Protein AF-F3FVS5-F1 (afdb_monomer_lite)

Radius of gyration: 22.24 Å; chains: 1; bounding box: 43×42×53 Å

Organism: NCBI:txid629262

Foldseek 3Di:
DDDDDDDDDDDVVVDDPVNVVVVVVQVVQCVVCVVVVRNDGDDDDDVVVVVVVVVVCCPDPVVVVVVVVVCVVVVPPDDDPDDDPDDPDPPDDDDDDDDDDDDDPVVVVVVVVVD

InterPro domains:
  IPR001242 Condensation domain [PF00668] (2-79)
  IPR023213 Chloramphenicol acetyltransferase-like domain superfamily [G3DSA:3.30.559.10] (1-78)

pLDDT: mean 90.61, std 9.03, range [60.28, 98.5]

Sequence (115 aa):
PERYDCLHRYHHLICDGVTVHLLLHAVADAYNGLLRDDHNPPQGNAYLSFLAEDQAYAGSPRFERDKAFWKELYAELPPPLLQPRVAVADNRVAPSALSQMKIPRRLFNDLAQFA

Structure (mmCIF, N/CA/C/O backbone):
data_AF-F3FVS5-F1
#
_entry.id   AF-F3FVS5-F1
#
loop_
_atom_site.group_PDB
_atom_site.id
_atom_site.type_symbol
_atom_site.label_atom_id
_atom_site.label_alt_id
_atom_site.label_comp_id
_atom_site.label_asym_id
_atom_site.label_entity_id
_atom_site.label_seq_id
_atom_site.pdbx_PDB_ins_code
_atom_site.Cartn_x
_atom_site.Cartn_y
_atom_site.Cartn_z
_atom_site.occupancy
_atom_site.B_iso_or_equiv
_atom_site.auth_seq_id
_atom_site.auth_comp_id
_atom_site.auth_asym_id
_atom_site.auth_atom_id
_atom_site.pdbx_PDB_model_num
ATOM 1 N N . PRO A 1 1 ? 7.049 -16.262 -32.345 1.00 70.25 1 PRO A N 1
ATOM 2 C CA . PRO A 1 1 ? 7.623 -15.185 -31.504 1.00 70.25 1 PRO A CA 1
ATOM 3 C C . PRO A 1 1 ? 8.350 -15.780 -30.295 1.00 70.25 1 PRO A C 1
ATOM 5 O O . PRO A 1 1 ? 7.843 -16.733 -29.708 1.00 70.25 1 PRO A O 1
ATOM 8 N N . GLU A 1 2 ? 9.522 -15.246 -29.952 1.00 89.88 2 GLU A N 1
ATOM 9 C CA . GLU A 1 2 ? 10.198 -15.593 -28.699 1.00 89.88 2 GLU A CA 1
ATOM 10 C C . GLU A 1 2 ? 9.406 -15.039 -27.513 1.00 89.88 2 GLU A C 1
ATOM 12 O O . GLU A 1 2 ? 8.826 -13.954 -27.590 1.00 89.88 2 GLU A O 1
ATOM 17 N N . ARG A 1 3 ? 9.339 -15.815 -26.430 1.00 92.75 3 ARG A N 1
ATOM 18 C CA . ARG A 1 3 ? 8.644 -15.445 -25.200 1.00 92.75 3 ARG A CA 1
ATOM 19 C C . ARG A 1 3 ? 9.670 -15.321 -24.086 1.00 92.75 3 ARG A C 1
ATOM 21 O O . ARG A 1 3 ? 10.441 -16.247 -23.860 1.00 92.75 3 ARG A O 1
ATOM 28 N N . TYR A 1 4 ? 9.608 -14.204 -23.377 1.00 92.56 4 TYR A N 1
ATOM 29 C CA . TYR A 1 4 ? 10.402 -13.943 -22.187 1.00 92.56 4 TYR A CA 1
ATOM 30 C C . TYR A 1 4 ? 9.452 -13.807 -20.995 1.00 92.56 4 TYR A C 1
ATOM 32 O O . TYR A 1 4 ? 8.427 -13.134 -21.099 1.00 92.56 4 TYR A O 1
ATOM 40 N N . ASP A 1 5 ? 9.781 -14.450 -19.876 1.00 93.31 5 ASP A N 1
ATOM 41 C CA . ASP A 1 5 ? 9.028 -14.350 -18.626 1.00 93.31 5 ASP A CA 1
ATOM 42 C C . ASP A 1 5 ? 9.903 -13.655 -17.570 1.00 93.31 5 ASP A C 1
ATOM 44 O O . ASP A 1 5 ? 11.067 -14.007 -17.381 1.00 93.31 5 ASP A O 1
ATOM 48 N N . CYS A 1 6 ? 9.344 -12.664 -16.873 1.00 90.62 6 CYS A N 1
ATOM 49 C CA . CYS A 1 6 ? 10.025 -11.928 -15.809 1.00 90.62 6 CYS A CA 1
ATOM 50 C C . CYS A 1 6 ? 9.303 -12.164 -14.477 1.00 90.62 6 CYS A C 1
ATOM 52 O O . CYS A 1 6 ? 8.142 -11.779 -14.317 1.00 90.62 6 CYS A O 1
ATOM 54 N N . LEU A 1 7 ? 9.977 -12.827 -13.531 1.00 93.88 7 LEU A N 1
ATOM 55 C CA . LEU A 1 7 ? 9.435 -13.141 -12.210 1.00 93.88 7 LEU A CA 1
ATOM 56 C C . LEU A 1 7 ? 10.029 -12.220 -11.147 1.00 93.88 7 LEU A C 1
ATOM 58 O O . LEU A 1 7 ? 11.242 -12.144 -10.968 1.00 93.88 7 LEU A O 1
ATOM 62 N N . HIS A 1 8 ? 9.140 -11.616 -10.370 1.00 90.50 8 HIS A N 1
ATOM 63 C CA . HIS A 1 8 ? 9.468 -10.712 -9.286 1.00 90.50 8 HIS A CA 1
ATOM 64 C C . HIS A 1 8 ? 8.967 -11.278 -7.956 1.00 90.50 8 HIS A C 1
ATOM 66 O O . HIS A 1 8 ? 7.791 -11.621 -7.827 1.00 90.50 8 HIS A O 1
ATOM 72 N N . ARG A 1 9 ? 9.853 -11.384 -6.959 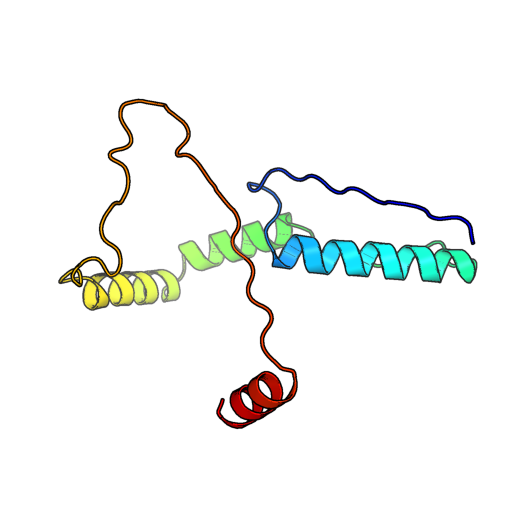1.00 93.94 9 ARG A N 1
ATOM 73 C CA . ARG A 1 9 ? 9.506 -11.856 -5.613 1.00 93.94 9 ARG A CA 1
ATOM 74 C C . ARG A 1 9 ? 10.093 -10.921 -4.571 1.00 93.94 9 ARG A C 1
ATOM 76 O O . ARG A 1 9 ? 11.305 -10.731 -4.525 1.00 93.94 9 ARG A O 1
ATOM 83 N N . TYR A 1 10 ? 9.231 -10.413 -3.702 1.00 93.44 10 TYR A N 1
ATOM 84 C CA . TYR A 1 10 ? 9.597 -9.472 -2.650 1.00 93.44 10 TYR A CA 1
ATOM 85 C C . TYR A 1 10 ? 9.151 -9.988 -1.293 1.00 93.44 10 TYR A C 1
ATOM 87 O O . TYR A 1 10 ? 8.195 -10.756 -1.183 1.00 93.44 10 TYR A O 1
ATOM 95 N N . HIS A 1 11 ? 9.841 -9.534 -0.253 1.00 95.56 11 HIS A N 1
ATOM 96 C CA . HIS A 1 11 ? 9.347 -9.670 1.105 1.00 95.56 11 HIS A CA 1
ATOM 97 C C . HIS A 1 11 ? 8.341 -8.542 1.381 1.00 95.56 11 HIS A C 1
ATOM 99 O O . HIS A 1 11 ? 8.655 -7.381 1.124 1.00 95.56 11 HIS A O 1
ATOM 105 N N . HIS A 1 12 ? 7.162 -8.853 1.934 1.00 93.19 12 HIS A N 1
ATOM 106 C CA . HIS A 1 12 ? 6.104 -7.850 2.151 1.00 93.19 12 HIS A CA 1
ATOM 107 C C . HIS A 1 12 ? 6.514 -6.689 3.067 1.00 93.19 12 HIS A C 1
ATOM 109 O O . HIS A 1 12 ? 5.980 -5.597 2.942 1.00 93.19 12 HIS A O 1
ATOM 115 N N . LEU A 1 13 ? 7.507 -6.903 3.936 1.00 95.06 13 LEU A N 1
ATOM 116 C CA . LEU A 1 13 ? 8.081 -5.848 4.783 1.00 95.06 13 LEU A CA 1
ATOM 117 C C . LEU A 1 13 ? 8.591 -4.629 3.994 1.00 95.06 13 LEU A C 1
ATOM 119 O O . LEU A 1 13 ? 8.584 -3.530 4.528 1.00 95.06 13 LEU A O 1
ATOM 123 N N . ILE A 1 14 ? 9.060 -4.824 2.759 1.00 93.00 14 ILE A N 1
ATOM 124 C CA . ILE A 1 14 ? 9.668 -3.759 1.943 1.00 93.00 14 ILE A CA 1
ATOM 125 C C . ILE A 1 14 ? 8.852 -3.432 0.688 1.00 93.00 14 ILE A C 1
ATOM 127 O O . ILE A 1 14 ? 9.296 -2.638 -0.134 1.00 93.00 14 ILE A O 1
ATOM 131 N N . CYS A 1 15 ? 7.724 -4.117 0.478 1.00 93.62 15 CYS A N 1
ATOM 132 C CA . CYS A 1 15 ? 6.986 -4.050 -0.776 1.00 93.62 15 CYS A CA 1
ATOM 133 C C . CYS A 1 15 ? 5.503 -4.378 -0.575 1.00 93.62 15 CYS A C 1
ATOM 135 O O . CYS A 1 15 ? 5.126 -5.484 -0.166 1.00 93.62 15 CYS A O 1
ATOM 137 N N . ASP A 1 16 ? 4.667 -3.410 -0.923 1.00 93.94 16 ASP A N 1
ATOM 138 C CA . ASP A 1 16 ? 3.216 -3.516 -0.994 1.00 93.94 16 ASP A CA 1
ATOM 139 C C . ASP A 1 16 ? 2.723 -3.421 -2.452 1.00 93.94 16 ASP A C 1
ATOM 141 O O . ASP A 1 16 ? 3.505 -3.380 -3.405 1.00 93.94 16 ASP A O 1
ATOM 145 N N . GLY A 1 17 ? 1.403 -3.400 -2.647 1.00 92.25 17 GLY A N 1
ATOM 146 C CA . GLY A 1 17 ? 0.814 -3.309 -3.986 1.00 92.25 17 GLY A CA 1
ATOM 147 C C . GLY A 1 17 ? 1.199 -2.034 -4.748 1.00 92.25 17 GLY A C 1
ATOM 148 O O . GLY A 1 17 ? 1.362 -2.082 -5.967 1.00 92.25 17 GLY A O 1
ATOM 149 N N . VAL A 1 18 ? 1.395 -0.914 -4.043 1.00 92.94 18 VAL A N 1
ATOM 150 C CA . VAL A 1 18 ? 1.814 0.361 -4.648 1.00 92.94 18 VAL A CA 1
ATOM 151 C C . VAL A 1 18 ? 3.275 0.280 -5.083 1.00 92.94 18 VAL A C 1
ATOM 153 O O . VAL A 1 18 ? 3.615 0.674 -6.195 1.00 92.94 18 VAL A O 1
ATOM 156 N N . THR A 1 19 ? 4.126 -0.310 -4.249 1.00 92.19 19 THR A N 1
ATOM 157 C CA . THR A 1 19 ? 5.546 -0.527 -4.538 1.00 92.19 19 THR A CA 1
ATOM 158 C C . THR A 1 19 ? 5.726 -1.382 -5.792 1.00 92.19 19 THR A C 1
ATOM 160 O O . THR A 1 19 ? 6.513 -1.024 -6.667 1.00 92.19 19 THR A O 1
ATOM 163 N N . VAL A 1 20 ? 4.957 -2.472 -5.934 1.00 93.56 20 VAL A N 1
ATOM 164 C CA . VAL A 1 20 ? 4.984 -3.309 -7.148 1.00 93.56 20 VAL A CA 1
ATOM 165 C C . VAL A 1 20 ? 4.603 -2.496 -8.386 1.00 93.56 20 VAL A C 1
ATOM 167 O O . VAL A 1 20 ? 5.269 -2.607 -9.413 1.00 93.56 20 VAL A O 1
ATOM 170 N N . HIS A 1 21 ? 3.565 -1.661 -8.297 1.00 92.94 21 HIS A N 1
ATOM 171 C CA . HIS A 1 21 ? 3.157 -0.794 -9.402 1.00 92.94 21 HIS A CA 1
ATOM 172 C C . HIS A 1 21 ? 4.278 0.174 -9.813 1.00 92.94 21 HIS A C 1
ATOM 174 O O . HIS A 1 21 ? 4.658 0.198 -10.983 1.00 92.94 21 HIS A O 1
ATOM 180 N N . LEU A 1 22 ? 4.859 0.906 -8.857 1.00 92.00 22 LEU A N 1
ATOM 181 C CA . LEU A 1 22 ? 5.953 1.850 -9.115 1.00 92.00 22 LEU A CA 1
ATOM 182 C C . LEU A 1 22 ? 7.173 1.165 -9.739 1.00 92.00 22 LEU A C 1
ATOM 184 O O . LEU A 1 22 ? 7.760 1.681 -10.688 1.00 92.00 22 LEU A O 1
ATOM 188 N N . LEU A 1 23 ? 7.532 -0.018 -9.242 1.00 91.19 23 LEU A N 1
ATOM 189 C CA . LEU A 1 23 ? 8.686 -0.756 -9.734 1.00 91.19 23 LEU A CA 1
ATOM 190 C C . LEU A 1 23 ? 8.489 -1.257 -11.169 1.00 91.19 23 LEU A C 1
ATOM 192 O O . LEU A 1 23 ? 9.401 -1.139 -11.983 1.00 91.19 23 LEU A O 1
ATOM 196 N N . LEU A 1 24 ? 7.304 -1.782 -11.499 1.00 92.44 24 LEU A N 1
ATOM 197 C CA . LEU A 1 24 ? 7.000 -2.221 -12.864 1.00 92.44 24 LEU A CA 1
ATOM 198 C C . LEU A 1 24 ? 7.041 -1.051 -13.857 1.00 92.44 24 LEU A C 1
ATOM 200 O O . LEU A 1 24 ? 7.546 -1.218 -14.966 1.00 92.44 24 LEU A O 1
ATOM 204 N N . HIS A 1 25 ? 6.569 0.129 -13.448 1.00 92.38 25 HIS A N 1
ATOM 205 C CA . HIS A 1 25 ? 6.687 1.347 -14.249 1.00 92.38 25 HIS A CA 1
ATOM 206 C C . HIS A 1 25 ? 8.146 1.779 -14.428 1.00 92.38 25 HIS A C 1
ATOM 208 O O . HIS A 1 25 ? 8.575 1.982 -15.560 1.00 92.38 25 HIS A O 1
ATOM 214 N N . ALA A 1 26 ? 8.938 1.813 -13.354 1.00 92.44 26 ALA A N 1
ATOM 215 C CA . ALA A 1 26 ? 10.355 2.166 -13.433 1.00 92.44 26 ALA A CA 1
ATOM 216 C C . ALA A 1 26 ? 11.151 1.212 -14.343 1.00 92.44 26 ALA A C 1
ATOM 218 O O . ALA A 1 26 ? 12.002 1.657 -15.111 1.00 92.44 26 ALA A O 1
ATOM 219 N N . VAL A 1 27 ? 10.853 -0.094 -14.305 1.00 92.44 27 VAL A N 1
ATOM 220 C CA . VAL A 1 27 ? 11.460 -1.086 -15.208 1.00 92.44 27 VAL A CA 1
ATOM 221 C C . VAL A 1 27 ? 11.073 -0.817 -16.663 1.00 92.44 27 VAL A C 1
ATOM 223 O O . VAL A 1 27 ? 11.941 -0.850 -17.535 1.00 92.44 27 VAL A O 1
ATOM 226 N N . ALA A 1 28 ? 9.796 -0.535 -16.936 1.00 93.25 28 ALA A N 1
ATOM 227 C CA . ALA A 1 28 ? 9.336 -0.210 -18.284 1.00 93.25 28 ALA A CA 1
ATOM 228 C C . ALA A 1 28 ? 9.983 1.082 -18.814 1.00 93.25 28 ALA A C 1
ATOM 230 O O . ALA A 1 28 ? 10.418 1.122 -19.966 1.00 93.25 28 ALA A O 1
ATOM 231 N N . ASP A 1 29 ? 10.097 2.112 -17.976 1.00 94.00 29 ASP A N 1
ATOM 232 C CA . ASP A 1 29 ? 10.717 3.389 -18.334 1.00 94.00 29 ASP A CA 1
ATOM 233 C C . ASP A 1 29 ? 12.213 3.232 -18.609 1.00 94.00 29 ASP A C 1
ATOM 235 O O . ASP A 1 29 ? 12.691 3.693 -19.646 1.00 94.00 29 ASP A O 1
ATOM 239 N N . ALA A 1 30 ? 12.933 2.516 -17.741 1.00 94.25 30 ALA A N 1
ATOM 240 C CA . ALA A 1 30 ? 14.346 2.204 -17.936 1.00 94.25 30 ALA A CA 1
ATOM 241 C C . ALA A 1 30 ? 14.573 1.403 -19.226 1.00 94.25 30 ALA A C 1
ATOM 243 O O . ALA A 1 30 ? 15.438 1.749 -20.027 1.00 94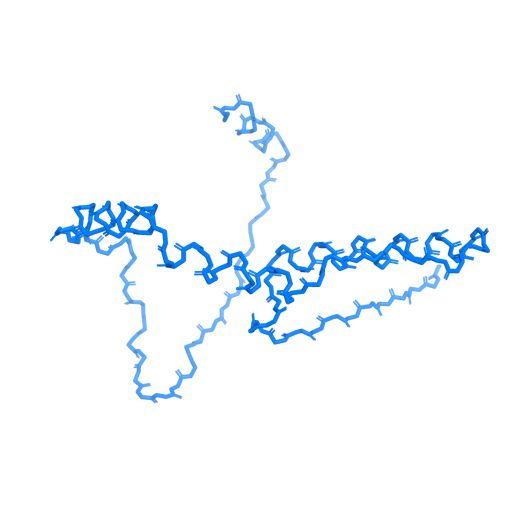.25 30 ALA A O 1
ATOM 244 N N . TYR A 1 31 ? 13.761 0.371 -19.471 1.00 94.12 31 TYR A N 1
ATOM 245 C CA . TYR A 1 31 ? 13.837 -0.429 -20.693 1.00 94.12 31 TYR A CA 1
ATOM 246 C C . TYR A 1 31 ? 13.626 0.427 -21.948 1.00 94.12 31 TYR A C 1
ATOM 248 O O . TYR A 1 31 ? 14.416 0.370 -22.890 1.00 94.12 31 TYR A O 1
ATOM 256 N N . ASN A 1 32 ? 12.591 1.268 -21.949 1.00 94.94 32 ASN A N 1
ATOM 257 C CA . ASN A 1 32 ? 12.305 2.166 -23.063 1.00 94.94 32 ASN A CA 1
ATOM 258 C C . ASN A 1 32 ? 13.386 3.244 -23.247 1.00 94.94 32 ASN A C 1
ATOM 260 O O . ASN A 1 32 ? 13.618 3.672 -24.377 1.00 94.94 32 ASN A O 1
ATOM 264 N N . GLY A 1 33 ? 14.029 3.693 -22.165 1.00 95.50 33 GLY A N 1
ATOM 265 C CA . GLY A 1 33 ? 15.187 4.588 -22.199 1.00 95.50 33 GLY A CA 1
ATOM 266 C C . GLY A 1 33 ? 16.380 3.940 -22.895 1.00 95.50 33 GLY A C 1
ATOM 267 O O . GLY A 1 33 ? 16.894 4.495 -23.862 1.00 95.50 33 GLY A O 1
ATOM 268 N N . LEU A 1 34 ? 16.723 2.709 -22.508 1.00 96.31 34 LEU A N 1
ATOM 269 C CA . LEU A 1 34 ? 17.818 1.949 -23.119 1.00 96.31 34 LEU A CA 1
ATOM 270 C C . LEU A 1 34 ? 17.614 1.726 -24.625 1.00 96.31 34 LEU A C 1
ATOM 272 O O . LEU A 1 34 ? 18.568 1.811 -25.393 1.00 96.31 34 LEU A O 1
ATOM 276 N N . LEU A 1 35 ? 16.373 1.510 -25.077 1.00 96.62 35 LEU A N 1
ATOM 277 C CA . LEU A 1 35 ? 16.055 1.429 -26.513 1.00 96.62 35 LEU A CA 1
ATOM 278 C C . LEU A 1 35 ? 16.320 2.737 -27.278 1.00 96.62 35 LEU A C 1
ATOM 280 O O . LEU A 1 35 ? 16.445 2.716 -28.501 1.00 96.62 35 LEU A O 1
ATOM 284 N N . ARG A 1 36 ? 16.378 3.867 -26.571 1.00 96.81 36 ARG A N 1
ATOM 285 C CA . ARG A 1 36 ? 16.670 5.204 -27.103 1.00 96.81 36 ARG A CA 1
ATOM 286 C C . ARG A 1 36 ? 18.093 5.676 -26.783 1.00 96.81 36 ARG A C 1
ATOM 288 O O . ARG A 1 36 ? 18.375 6.853 -26.982 1.00 96.81 36 ARG A O 1
ATOM 295 N N . ASP A 1 37 ? 18.959 4.783 -26.300 1.00 96.50 37 ASP A N 1
ATOM 296 C CA . ASP A 1 37 ? 20.319 5.090 -25.831 1.00 96.50 37 ASP A CA 1
ATOM 297 C C . ASP A 1 37 ? 20.364 6.104 -24.664 1.00 96.50 37 ASP A C 1
ATOM 299 O O . ASP A 1 37 ? 21.344 6.817 -24.456 1.00 96.50 37 ASP A O 1
ATOM 303 N N . ASP A 1 38 ? 19.282 6.162 -23.879 1.00 95.31 38 ASP A N 1
ATOM 304 C CA . ASP A 1 38 ? 19.205 6.902 -22.622 1.00 95.31 38 ASP A CA 1
ATOM 305 C C . ASP A 1 38 ? 19.485 5.958 -21.446 1.00 95.31 38 ASP A C 1
ATOM 307 O O . ASP A 1 38 ? 18.711 5.044 -21.147 1.00 95.31 38 ASP A O 1
ATOM 311 N N . HIS A 1 39 ? 20.609 6.197 -20.772 1.00 90.56 39 HIS A N 1
ATOM 312 C CA . HIS A 1 39 ? 21.103 5.388 -19.654 1.00 90.56 39 HIS A CA 1
ATOM 313 C C . HIS A 1 39 ? 20.765 5.993 -18.286 1.00 90.56 39 HIS A C 1
ATOM 315 O O . HIS A 1 39 ? 21.366 5.608 -17.282 1.00 90.56 39 HIS A O 1
ATOM 321 N N . ASN A 1 40 ? 19.830 6.946 -18.226 1.00 89.12 40 ASN A N 1
ATOM 322 C CA . ASN A 1 40 ? 19.455 7.632 -16.994 1.00 89.12 40 ASN A CA 1
ATOM 323 C C . ASN A 1 40 ? 18.021 7.279 -16.549 1.00 89.12 40 ASN A C 1
ATOM 325 O O . ASN A 1 40 ? 17.090 8.058 -16.771 1.00 89.12 40 ASN A O 1
ATOM 329 N N . PRO A 1 41 ? 17.805 6.107 -15.920 1.00 82.25 41 PRO A N 1
ATOM 330 C CA . PRO A 1 41 ? 16.477 5.715 -15.470 1.00 82.25 41 PRO A CA 1
ATOM 331 C C . PRO A 1 41 ? 15.958 6.658 -14.370 1.00 82.25 41 PRO A C 1
ATOM 333 O O . PRO A 1 41 ? 16.745 7.177 -13.571 1.00 82.25 41 PRO A O 1
ATOM 336 N N . PRO A 1 42 ? 14.631 6.855 -14.278 1.00 77.56 42 PRO A N 1
ATOM 337 C CA . PRO A 1 42 ? 14.039 7.707 -13.256 1.00 77.56 42 PRO A CA 1
ATOM 338 C C . PRO A 1 42 ? 14.389 7.208 -11.848 1.00 77.56 42 PRO A C 1
ATOM 340 O O . PRO A 1 42 ? 14.252 6.023 -11.538 1.00 77.56 42 PRO A O 1
ATOM 343 N N . GLN A 1 43 ? 14.826 8.126 -10.981 1.00 82.19 43 GLN A N 1
ATOM 344 C CA . GLN A 1 43 ? 15.082 7.827 -9.573 1.00 82.19 43 GLN A CA 1
ATOM 345 C C . GLN A 1 43 ? 13.833 8.085 -8.731 1.00 82.19 43 GLN A C 1
ATOM 347 O O . GLN A 1 43 ? 13.215 9.144 -8.820 1.00 82.19 43 GLN A O 1
ATOM 352 N N . GLY A 1 44 ? 13.467 7.101 -7.910 1.00 79.12 44 GLY A N 1
ATOM 353 C CA . GLY A 1 44 ? 12.394 7.236 -6.931 1.00 79.12 44 GLY A CA 1
ATOM 354 C C . GLY A 1 44 ? 12.841 7.977 -5.670 1.00 79.12 44 GLY A C 1
ATOM 355 O O . GLY A 1 44 ? 14.034 8.124 -5.399 1.00 79.12 44 GLY A O 1
ATOM 356 N N . ASN A 1 45 ? 11.868 8.402 -4.864 1.00 83.12 45 ASN A N 1
ATOM 357 C CA . ASN A 1 45 ? 12.138 8.985 -3.553 1.00 83.12 45 ASN A CA 1
ATOM 358 C C . ASN A 1 45 ? 12.822 7.965 -2.634 1.00 83.12 45 ASN A C 1
ATOM 360 O O . ASN A 1 45 ? 12.455 6.788 -2.599 1.00 83.12 45 ASN A O 1
ATOM 364 N N . ALA A 1 46 ? 13.787 8.427 -1.842 1.00 87.50 46 ALA A N 1
ATOM 365 C CA . ALA A 1 46 ? 14.409 7.592 -0.829 1.00 87.50 46 ALA A CA 1
ATOM 366 C C . ALA A 1 46 ? 13.419 7.309 0.310 1.00 87.50 46 ALA A C 1
ATOM 368 O O . ALA A 1 46 ? 12.806 8.227 0.853 1.00 87.50 46 ALA A O 1
ATOM 369 N N . TYR A 1 47 ? 13.343 6.053 0.756 1.00 90.62 47 TYR A N 1
ATOM 370 C CA . TYR A 1 47 ? 12.546 5.682 1.934 1.00 90.62 47 TYR A CA 1
ATOM 371 C C . TYR A 1 47 ? 12.972 6.453 3.200 1.00 90.62 47 TYR A C 1
ATOM 373 O O . TYR A 1 47 ? 12.167 6.712 4.087 1.00 90.62 47 TYR A O 1
ATOM 381 N N . LEU A 1 48 ? 14.234 6.891 3.266 1.00 92.25 48 LEU A N 1
ATOM 382 C CA . LEU A 1 48 ? 14.742 7.727 4.357 1.00 92.25 48 LEU A CA 1
ATOM 383 C C . LEU A 1 48 ? 14.026 9.080 4.462 1.00 92.25 48 LEU A C 1
ATOM 385 O O . LEU A 1 48 ? 13.849 9.581 5.568 1.00 92.25 48 LEU A O 1
ATOM 389 N N . SER A 1 49 ? 13.592 9.658 3.339 1.00 91.62 49 SER A N 1
ATOM 390 C CA . SER A 1 49 ? 12.795 10.888 3.351 1.00 91.62 49 SER A CA 1
ATOM 391 C C . SER A 1 49 ? 11.434 10.643 4.004 1.00 91.62 49 SER A C 1
ATOM 393 O O . SER A 1 49 ? 11.018 11.421 4.857 1.00 91.62 49 SER A O 1
ATOM 395 N N . PHE A 1 50 ? 10.803 9.504 3.699 1.00 92.56 50 PHE A N 1
ATOM 396 C CA . PHE A 1 50 ? 9.554 9.09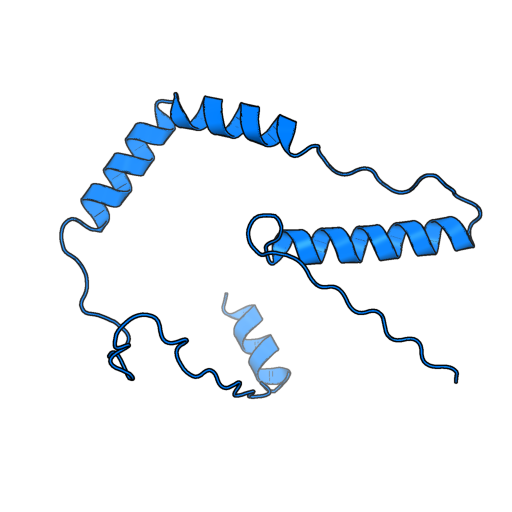1 4.338 1.00 92.56 50 PHE A CA 1
ATOM 397 C C . PHE A 1 50 ? 9.714 8.863 5.849 1.00 92.56 50 PHE A C 1
ATOM 399 O O . PHE A 1 50 ? 8.843 9.258 6.613 1.00 92.56 50 PHE A O 1
ATOM 406 N N . LEU A 1 51 ? 10.839 8.303 6.316 1.00 94.88 51 LEU A N 1
ATOM 407 C CA . LEU A 1 51 ? 11.077 8.133 7.758 1.00 94.88 51 LEU A CA 1
ATOM 408 C C . LEU A 1 51 ? 11.044 9.459 8.528 1.00 94.88 51 LEU A C 1
ATOM 410 O O . LEU A 1 51 ? 10.535 9.504 9.646 1.00 94.88 51 LEU A O 1
ATOM 414 N N . ALA A 1 52 ? 11.583 10.531 7.945 1.00 95.06 52 ALA A N 1
ATOM 415 C CA . ALA A 1 52 ? 11.533 11.852 8.565 1.00 95.06 52 ALA A CA 1
ATOM 416 C C . ALA A 1 52 ? 10.090 12.384 8.640 1.00 95.06 52 ALA A C 1
ATOM 418 O O . ALA A 1 52 ? 9.689 12.941 9.663 1.00 95.06 52 ALA A O 1
ATOM 419 N N . GLU A 1 53 ? 9.299 12.175 7.584 1.00 95.31 53 GLU A N 1
ATOM 420 C CA . GLU A 1 53 ? 7.879 12.544 7.545 1.00 95.31 53 GLU A CA 1
ATOM 421 C C . GLU A 1 53 ? 7.045 11.745 8.558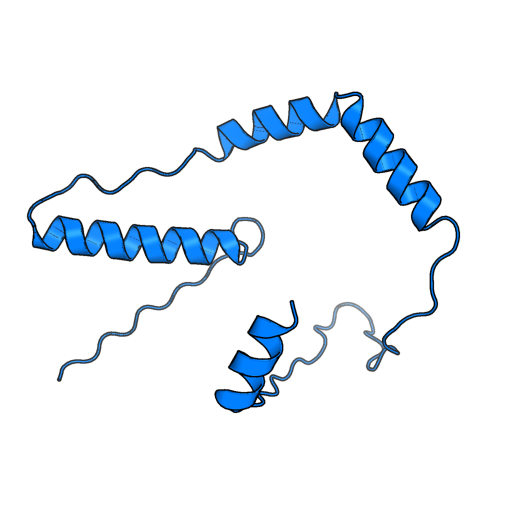 1.00 95.31 53 GLU A C 1
ATOM 423 O O . GLU A 1 53 ? 6.225 12.326 9.270 1.00 95.31 53 GLU A O 1
ATOM 428 N N . ASP A 1 54 ? 7.289 10.439 8.677 1.00 96.62 54 ASP A N 1
ATOM 429 C CA . ASP A 1 54 ? 6.589 9.545 9.604 1.00 96.62 54 ASP A CA 1
ATOM 430 C C . ASP A 1 54 ? 6.882 9.903 11.072 1.00 96.62 54 ASP A C 1
ATOM 432 O O . ASP A 1 54 ? 5.971 10.023 11.896 1.00 96.62 54 ASP A O 1
ATOM 436 N N . GLN A 1 55 ? 8.145 10.206 11.395 1.00 97.44 55 GLN A N 1
ATOM 437 C CA . GLN A 1 55 ? 8.529 10.702 12.722 1.00 97.44 55 GLN A CA 1
ATOM 438 C C . GLN A 1 55 ? 7.881 12.053 13.043 1.00 97.44 55 GLN A C 1
ATOM 440 O O . GLN A 1 55 ? 7.389 12.261 14.156 1.00 97.44 55 GLN A O 1
ATOM 445 N N . ALA A 1 56 ? 7.848 12.971 12.073 1.00 97.81 56 ALA A N 1
ATOM 446 C CA . ALA A 1 56 ? 7.186 14.260 12.239 1.00 97.81 56 ALA A CA 1
ATOM 447 C C . ALA A 1 56 ? 5.672 14.095 12.454 1.00 97.81 56 ALA A C 1
ATOM 449 O O . ALA A 1 56 ? 5.095 14.776 13.304 1.00 97.81 56 ALA A O 1
ATOM 450 N N . TYR A 1 57 ? 5.032 13.167 11.734 1.00 98.25 57 TYR A N 1
ATOM 451 C CA . TYR A 1 57 ? 3.625 12.828 11.929 1.00 98.25 57 TYR A CA 1
ATOM 452 C C . TYR A 1 57 ? 3.365 12.297 13.341 1.00 98.25 57 TYR A C 1
ATOM 454 O O . TYR A 1 57 ? 2.471 12.819 14.011 1.00 98.25 57 TYR A O 1
ATOM 462 N N . ALA A 1 58 ? 4.166 11.342 13.821 1.00 97.69 58 ALA A N 1
ATOM 463 C CA . ALA A 1 58 ? 4.018 10.752 15.152 1.00 97.69 58 ALA A CA 1
ATOM 464 C C . ALA A 1 58 ? 4.110 11.792 16.287 1.00 97.69 58 ALA A C 1
ATOM 466 O O . ALA A 1 58 ? 3.411 11.675 17.292 1.00 97.69 58 ALA A O 1
ATOM 467 N N . GLY A 1 59 ? 4.931 12.835 16.118 1.00 97.56 59 GLY A N 1
ATOM 468 C CA . GLY A 1 59 ? 5.048 13.951 17.066 1.00 97.56 59 GLY A CA 1
ATOM 469 C C . GLY A 1 59 ? 4.003 15.063 16.898 1.00 97.56 59 GLY A C 1
ATOM 470 O O . GLY A 1 59 ? 4.050 16.062 17.616 1.00 97.56 59 GLY A O 1
ATOM 471 N N . SER A 1 60 ? 3.082 14.946 15.939 1.00 98.31 60 SER A N 1
ATOM 472 C CA . SER A 1 60 ? 2.183 16.038 15.562 1.00 98.31 60 SER A CA 1
ATOM 473 C C . SER A 1 60 ? 0.844 16.023 16.319 1.00 98.31 60 SER A C 1
ATOM 475 O O . SER A 1 60 ? 0.333 14.965 16.686 1.00 98.31 60 SER A O 1
ATOM 477 N N . PRO A 1 61 ? 0.154 17.176 16.434 1.00 98.38 61 PRO A N 1
ATOM 478 C CA . PRO A 1 61 ? -1.232 17.216 16.909 1.00 98.38 61 PRO A CA 1
ATOM 479 C C . PRO A 1 61 ? -2.209 16.421 16.032 1.00 98.38 61 PRO A C 1
ATOM 481 O O . PRO A 1 61 ? -3.307 16.093 16.475 1.00 98.38 61 PRO A O 1
ATOM 484 N N . ARG A 1 62 ? -1.849 16.145 14.768 1.00 98.19 62 ARG A N 1
ATOM 485 C CA . ARG A 1 62 ? -2.668 15.325 13.868 1.00 98.19 62 ARG A CA 1
ATOM 486 C C . ARG A 1 62 ? -2.723 13.881 14.353 1.00 98.19 62 ARG A C 1
ATOM 488 O O . ARG A 1 62 ? -3.813 13.326 14.385 1.00 98.19 62 ARG A O 1
ATOM 495 N N . PHE A 1 63 ? -1.597 13.327 14.799 1.00 98.50 63 PHE A N 1
ATOM 496 C CA . PHE A 1 63 ? -1.549 11.975 15.347 1.00 98.50 63 PHE A CA 1
ATOM 497 C C . PHE A 1 63 ? -2.520 11.796 16.522 1.00 98.50 63 PHE A C 1
ATOM 499 O O . PHE A 1 63 ? -3.293 10.842 16.539 1.00 98.50 63 PHE A O 1
ATOM 506 N N . GLU A 1 64 ? -2.563 12.742 17.467 1.00 98.50 64 GLU A N 1
ATOM 507 C CA . GLU A 1 64 ? -3.499 12.647 18.598 1.00 98.50 64 GLU A CA 1
ATOM 508 C C . GLU A 1 64 ? -4.972 12.755 18.166 1.00 98.50 64 GLU A C 1
ATOM 510 O O . GLU A 1 64 ? -5.820 12.066 18.733 1.00 98.50 64 GLU A O 1
ATOM 515 N N . ARG A 1 65 ? -5.290 13.542 17.126 1.00 98.44 65 ARG A N 1
ATOM 516 C CA . ARG A 1 65 ? -6.648 13.571 16.552 1.00 98.44 65 ARG A CA 1
ATOM 517 C C . ARG A 1 65 ? -7.018 12.249 15.890 1.00 98.44 65 ARG A C 1
ATOM 519 O O . ARG A 1 65 ? -8.096 11.729 16.158 1.00 98.44 65 ARG A O 1
ATOM 526 N N . ASP A 1 66 ? -6.129 11.701 15.066 1.00 98.44 66 ASP A N 1
ATOM 527 C CA . ASP A 1 66 ? -6.364 10.439 14.360 1.00 98.44 66 ASP A CA 1
ATOM 528 C C . ASP A 1 66 ? -6.543 9.290 15.370 1.00 98.44 66 ASP A C 1
ATOM 530 O O . ASP A 1 66 ? -7.463 8.481 15.269 1.00 98.44 66 ASP A O 1
ATOM 534 N N . LYS A 1 67 ? -5.721 9.267 16.422 1.00 98.12 67 LYS A N 1
ATOM 535 C CA . LYS A 1 67 ? -5.830 8.324 17.541 1.00 98.12 67 LYS A CA 1
ATOM 536 C C . LYS A 1 67 ? -7.145 8.464 18.309 1.00 98.12 67 LYS A C 1
ATOM 538 O O . LYS A 1 67 ? -7.741 7.444 18.654 1.00 98.12 67 LYS A O 1
ATOM 543 N N . ALA A 1 68 ? -7.591 9.687 18.606 1.00 98.38 68 ALA A N 1
ATOM 544 C CA . ALA A 1 68 ? -8.876 9.920 19.267 1.00 98.38 68 ALA A CA 1
ATOM 545 C C . ALA A 1 68 ? -10.043 9.443 18.392 1.00 98.38 68 ALA A C 1
ATOM 547 O O . ALA A 1 68 ? -10.896 8.704 18.879 1.00 98.38 68 ALA A O 1
ATOM 548 N N . PHE A 1 69 ? -10.011 9.768 17.097 1.00 98.12 69 PHE A N 1
ATOM 549 C CA . PHE A 1 69 ? -10.997 9.317 16.117 1.00 98.12 69 PHE A CA 1
ATOM 550 C C . PHE A 1 69 ? -11.126 7.790 16.091 1.00 98.12 69 PHE A C 1
ATOM 552 O O . PHE A 1 69 ? -12.228 7.267 16.231 1.00 98.12 69 PHE A O 1
ATOM 559 N N . TRP A 1 70 ? -10.014 7.054 15.977 1.00 97.44 70 TRP A N 1
ATOM 560 C CA . TRP A 1 70 ? -10.063 5.588 15.938 1.00 97.44 70 TRP A CA 1
ATOM 561 C C . TRP A 1 70 ? -10.558 4.967 17.248 1.00 97.44 70 TRP A C 1
ATOM 563 O O . TRP A 1 70 ? -11.250 3.950 17.216 1.00 97.44 70 TRP A O 1
ATOM 573 N N . LYS A 1 71 ? -10.230 5.575 18.396 1.00 97.38 71 LYS A N 1
ATOM 574 C CA . LYS A 1 71 ? -10.731 5.135 19.707 1.00 97.38 71 LYS A CA 1
ATOM 575 C C . LYS A 1 71 ? -12.233 5.339 19.857 1.00 97.38 71 LYS A C 1
ATOM 577 O O . LYS A 1 71 ? -12.889 4.489 20.442 1.00 97.38 71 LYS A O 1
ATOM 582 N N . GLU A 1 72 ? -12.750 6.458 19.367 1.00 97.56 72 GLU A N 1
ATOM 583 C CA . GLU A 1 72 ? -14.180 6.757 19.400 1.00 97.56 72 GLU A CA 1
ATOM 584 C C . GLU A 1 72 ? -14.948 5.852 18.431 1.00 97.56 72 GLU A C 1
ATOM 586 O O . GLU A 1 72 ? -15.916 5.209 18.829 1.00 97.56 72 GLU A O 1
ATOM 591 N N . LEU A 1 73 ? -14.464 5.723 17.190 1.00 96.31 73 LEU A N 1
ATOM 592 C CA . LEU A 1 73 ? -15.108 4.920 16.148 1.00 96.31 73 LEU A CA 1
ATOM 593 C C . LEU A 1 73 ? -15.240 3.440 16.533 1.00 96.31 73 LEU A C 1
ATOM 595 O O . LEU A 1 73 ? -16.233 2.805 16.192 1.00 96.31 73 LEU A O 1
ATOM 599 N N . TYR A 1 74 ? -14.247 2.898 17.242 1.00 95.56 74 TYR A N 1
ATOM 600 C CA . TYR A 1 74 ? -14.227 1.507 17.698 1.00 95.56 74 TYR A CA 1
ATOM 601 C C . TYR A 1 74 ? -14.352 1.377 19.220 1.00 95.56 74 TYR A C 1
ATOM 603 O O . TYR A 1 74 ? -13.847 0.413 19.798 1.00 95.56 74 TYR A O 1
ATOM 611 N N . ALA A 1 75 ? -15.032 2.326 19.875 1.00 96.38 75 ALA A N 1
ATOM 612 C CA . ALA A 1 75 ? -15.391 2.198 21.288 1.00 96.38 75 ALA A CA 1
ATOM 613 C C . ALA A 1 75 ? -16.248 0.942 21.533 1.00 96.38 75 ALA A C 1
ATOM 615 O O . ALA A 1 75 ? -16.094 0.266 22.550 1.00 96.38 75 ALA A O 1
ATOM 616 N N . GLU A 1 76 ? -17.083 0.593 20.552 1.00 96.06 76 GLU A N 1
ATOM 617 C CA . GLU A 1 76 ? -17.791 -0.679 20.461 1.00 96.06 76 GLU A CA 1
ATOM 618 C C . GLU A 1 76 ? -17.425 -1.366 19.139 1.00 96.06 76 GLU A C 1
ATOM 620 O O . GLU A 1 76 ? -17.537 -0.781 18.060 1.00 96.06 76 GLU A O 1
ATOM 625 N N . LEU A 1 77 ? -16.950 -2.612 19.213 1.00 91.44 77 LEU A N 1
ATOM 626 C CA . LEU A 1 77 ? -16.556 -3.362 18.021 1.00 91.44 77 LEU A CA 1
ATOM 627 C C . LEU A 1 77 ? -17.797 -3.905 17.297 1.00 91.44 77 LEU A C 1
ATOM 629 O O . LEU A 1 77 ? -18.635 -4.547 17.937 1.00 91.44 77 LEU A O 1
ATOM 633 N N . PRO A 1 78 ? -17.908 -3.728 15.966 1.00 91.12 78 PRO A N 1
ATOM 634 C CA . PRO A 1 78 ? -18.981 -4.350 15.206 1.00 91.12 78 PRO A CA 1
ATOM 635 C C . PRO A 1 78 ? -18.845 -5.881 15.242 1.00 91.12 78 PRO A C 1
ATOM 637 O O . PRO A 1 78 ? -17.736 -6.409 15.395 1.00 91.12 78 PRO A O 1
ATOM 640 N N . PRO A 1 79 ? -19.953 -6.624 15.065 1.00 91.19 79 PRO A N 1
ATOM 641 C CA . PRO A 1 79 ? -19.881 -8.072 14.946 1.00 91.19 79 PRO A CA 1
ATOM 642 C C . PRO A 1 79 ? -18.973 -8.468 13.766 1.00 91.19 79 PRO A C 1
ATOM 644 O O . PRO A 1 79 ? -18.945 -7.765 12.750 1.00 91.19 79 PRO A O 1
ATOM 647 N N . PRO A 1 80 ? -18.246 -9.598 13.855 1.00 89.12 80 PRO A N 1
ATOM 648 C CA . PRO A 1 80 ? -17.389 -10.052 12.769 1.00 89.12 80 PRO A CA 1
ATOM 649 C C . PRO A 1 80 ? -18.178 -10.224 11.470 1.00 89.12 80 PRO A C 1
ATOM 651 O O . PRO A 1 80 ? -19.156 -10.971 11.423 1.00 89.12 80 PRO A O 1
ATOM 654 N N . LEU A 1 81 ? -17.721 -9.571 10.397 1.00 91.38 81 LEU A N 1
ATOM 655 C CA . LEU A 1 81 ? -18.333 -9.707 9.071 1.00 91.38 81 LEU A CA 1
ATOM 656 C C . LEU A 1 81 ? -18.213 -11.141 8.536 1.00 91.38 81 LEU A C 1
ATOM 658 O O . LEU A 1 81 ? -19.102 -11.638 7.850 1.00 91.38 81 LEU A O 1
ATOM 662 N N . LEU A 1 82 ? -17.098 -11.803 8.850 1.00 89.56 82 LEU A N 1
ATOM 663 C CA . LEU A 1 82 ? -16.803 -13.165 8.429 1.00 89.56 82 LEU A CA 1
ATOM 664 C C . LEU A 1 82 ? -16.626 -14.053 9.656 1.00 89.56 82 LEU A C 1
ATOM 666 O O . LEU A 1 82 ? -15.877 -13.727 10.576 1.00 89.56 82 LEU A O 1
ATOM 670 N N . GLN A 1 83 ? -17.287 -15.205 9.636 1.00 83.19 83 GLN A N 1
ATOM 671 C CA . GLN A 1 83 ? -17.098 -16.236 10.649 1.00 83.19 83 GLN A CA 1
ATOM 672 C C . GLN A 1 83 ? -15.767 -16.970 10.401 1.00 83.19 83 GLN A C 1
ATOM 674 O O . GLN A 1 83 ? -15.481 -17.326 9.249 1.00 83.19 83 GLN A O 1
ATOM 679 N N . PRO A 1 84 ? -14.951 -17.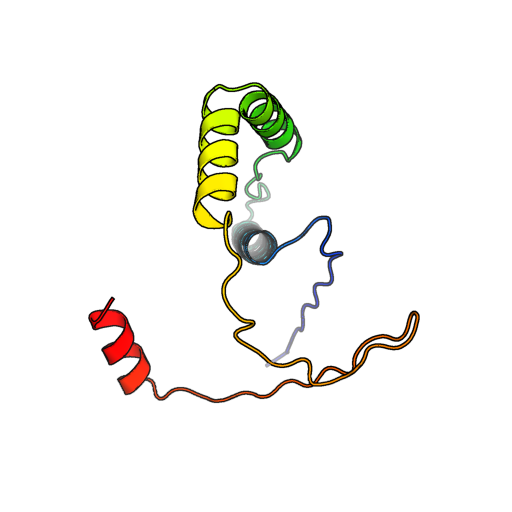236 11.439 1.00 77.44 84 PRO A N 1
ATOM 680 C CA . PRO A 1 84 ? -13.735 -18.028 11.292 1.00 77.44 84 PRO A CA 1
ATOM 681 C C . PRO A 1 84 ? -14.049 -19.413 10.710 1.00 77.44 84 PRO A C 1
ATOM 683 O O . PRO A 1 84 ? -14.753 -20.215 11.316 1.00 77.44 84 PRO A O 1
ATOM 686 N N . ARG A 1 85 ? -13.524 -19.708 9.515 1.00 73.19 85 ARG A N 1
ATOM 687 C CA . ARG A 1 85 ? -13.732 -21.005 8.839 1.00 73.19 85 ARG A CA 1
ATOM 688 C C . ARG A 1 85 ? -12.812 -22.115 9.338 1.00 73.19 85 ARG A C 1
ATOM 690 O O . ARG A 1 85 ? -13.109 -23.285 9.125 1.00 73.19 85 ARG A O 1
ATOM 697 N N . VAL A 1 86 ? -11.676 -21.755 9.930 1.00 70.62 86 VAL A N 1
ATOM 698 C CA . VAL A 1 86 ? -10.650 -22.691 10.394 1.00 70.62 86 VAL A CA 1
ATOM 699 C C . VAL A 1 86 ? -10.169 -22.211 11.755 1.00 70.62 86 VAL A C 1
ATOM 701 O O . VAL A 1 86 ? -9.700 -21.081 11.875 1.00 70.62 86 VAL A O 1
ATOM 704 N N . ALA A 1 87 ? -10.269 -23.066 12.772 1.00 66.75 87 ALA A N 1
ATOM 705 C CA . ALA A 1 87 ? -9.537 -22.863 14.013 1.00 66.75 87 ALA A CA 1
ATOM 706 C C . ALA A 1 87 ? -8.054 -23.101 13.708 1.00 66.75 87 ALA A C 1
ATOM 708 O O . ALA A 1 87 ? -7.637 -24.236 13.467 1.00 66.75 87 ALA A O 1
ATOM 709 N N . VAL A 1 88 ? -7.266 -22.030 13.629 1.00 60.97 88 VAL A N 1
ATOM 710 C CA . VAL A 1 88 ? -5.819 -22.148 13.437 1.00 60.97 88 VAL A CA 1
ATOM 711 C C . VAL A 1 88 ? -5.226 -22.606 14.768 1.00 60.97 88 VAL A C 1
ATOM 713 O O . VAL A 1 88 ? -4.970 -21.796 15.650 1.00 60.97 88 VAL A O 1
ATOM 716 N N . ALA A 1 89 ? -5.084 -23.920 14.945 1.00 63.00 89 ALA A N 1
ATOM 717 C CA . ALA A 1 89 ? -4.297 -24.477 16.041 1.00 63.00 89 ALA A CA 1
ATOM 718 C C . ALA A 1 89 ? -2.803 -24.170 15.823 1.00 63.00 89 ALA A C 1
ATOM 720 O O . ALA A 1 89 ? -2.347 -24.115 14.677 1.00 63.00 89 ALA A O 1
ATOM 721 N N . ASP A 1 90 ? -2.084 -23.979 16.932 1.00 60.28 90 ASP A N 1
ATOM 722 C CA . ASP A 1 90 ? -0.691 -23.527 17.063 1.00 60.28 90 ASP A CA 1
ATOM 723 C C . ASP A 1 90 ? 0.207 -23.662 15.820 1.00 60.28 90 ASP A C 1
ATOM 725 O O . ASP A 1 90 ? 0.479 -24.756 15.317 1.00 60.28 90 ASP A O 1
ATOM 729 N N . ASN A 1 91 ? 0.735 -22.511 15.383 1.00 61.94 91 ASN A N 1
ATOM 730 C CA . ASN A 1 91 ? 1.838 -22.344 14.427 1.00 61.94 91 ASN A CA 1
ATOM 731 C C . ASN A 1 91 ? 1.692 -23.009 13.043 1.00 61.94 91 ASN A C 1
ATOM 733 O O . ASN A 1 91 ? 2.674 -23.123 12.306 1.00 61.94 91 ASN A O 1
ATOM 737 N N . ARG A 1 92 ? 0.485 -23.420 12.640 1.00 70.50 92 ARG A N 1
ATOM 738 C CA . ARG A 1 92 ? 0.235 -23.944 11.289 1.00 70.50 92 ARG A CA 1
ATOM 739 C C . ARG A 1 92 ? -0.218 -22.845 10.335 1.00 70.50 92 ARG A C 1
ATOM 741 O O . ARG A 1 92 ? -1.076 -22.032 10.661 1.00 70.50 92 ARG A O 1
ATOM 748 N N . VAL A 1 93 ? 0.335 -22.860 9.122 1.00 74.06 93 VAL A N 1
ATOM 749 C CA . VAL A 1 93 ? -0.124 -21.991 8.032 1.00 74.06 93 VAL A CA 1
ATOM 750 C C . VAL A 1 93 ? -1.556 -22.382 7.677 1.00 74.06 93 VAL A C 1
ATOM 752 O O . VAL A 1 93 ? -1.832 -23.548 7.385 1.00 74.06 93 VAL A O 1
ATOM 755 N N . ALA A 1 94 ? -2.471 -21.413 7.714 1.00 78.69 94 ALA A N 1
ATOM 756 C CA . ALA A 1 94 ? -3.842 -21.632 7.278 1.00 78.69 94 ALA A CA 1
ATOM 757 C C . ALA A 1 94 ? -3.858 -22.017 5.784 1.00 78.69 94 ALA A C 1
ATOM 759 O O . ALA A 1 94 ? -3.146 -21.393 4.991 1.00 78.69 94 ALA A O 1
ATOM 760 N N . PRO A 1 95 ? -4.650 -23.023 5.370 1.00 81.75 95 PRO A N 1
ATOM 761 C CA . PRO A 1 95 ? -4.741 -23.388 3.963 1.00 81.75 95 PRO A CA 1
ATOM 762 C C . PRO A 1 95 ? -5.296 -22.213 3.152 1.00 81.75 95 PRO A C 1
ATOM 764 O O . PRO A 1 95 ? -6.271 -21.576 3.554 1.00 81.75 95 PRO A O 1
ATOM 767 N N . SER A 1 96 ? -4.692 -21.948 1.996 1.00 84.56 96 SER A N 1
ATOM 768 C CA . SER A 1 96 ? -5.139 -20.915 1.064 1.00 84.56 96 SER A CA 1
ATOM 769 C C . SER A 1 96 ? -5.549 -21.532 -0.273 1.00 84.56 96 SER A C 1
ATOM 771 O O . SER A 1 96 ? -5.006 -22.545 -0.714 1.00 84.56 96 SER A O 1
ATOM 773 N N . ALA A 1 97 ? -6.546 -20.926 -0.911 1.00 89.19 97 ALA A N 1
ATOM 774 C CA . ALA A 1 97 ? -6.994 -21.268 -2.253 1.00 89.19 97 ALA A CA 1
ATOM 775 C C . ALA A 1 97 ? -7.397 -19.986 -2.983 1.00 89.19 97 ALA A C 1
ATOM 777 O O . ALA A 1 97 ? -7.888 -19.040 -2.365 1.00 89.19 97 ALA A O 1
ATOM 778 N N . LEU A 1 98 ? -7.201 -19.963 -4.299 1.00 92.00 98 LEU A N 1
ATOM 779 C CA . LEU A 1 98 ? -7.598 -18.851 -5.153 1.00 92.00 98 LEU A CA 1
ATOM 780 C C . LEU A 1 98 ? -8.865 -19.233 -5.921 1.00 92.00 98 LEU A C 1
ATOM 782 O O . LEU A 1 98 ? -8.871 -20.216 -6.657 1.00 92.00 98 LEU A O 1
ATOM 786 N N . SER A 1 99 ? -9.917 -18.432 -5.773 1.00 92.06 99 SER A N 1
ATOM 787 C CA . SER A 1 99 ? -11.098 -18.486 -6.635 1.00 92.06 99 SER A CA 1
ATOM 788 C C . SER A 1 99 ? -11.138 -17.225 -7.485 1.00 92.06 99 SER A C 1
ATOM 790 O O . SER A 1 99 ? -10.959 -16.123 -6.968 1.00 92.06 99 SER A O 1
ATOM 792 N N . GLN A 1 100 ? -11.339 -17.380 -8.791 1.00 95.44 100 GLN A N 1
ATOM 793 C CA . GLN A 1 100 ? -11.385 -16.267 -9.734 1.00 95.44 100 GLN A CA 1
ATOM 794 C C . GLN A 1 100 ? -12.736 -16.242 -10.437 1.00 95.44 100 GLN A C 1
ATOM 796 O O . GLN A 1 100 ? -13.184 -17.249 -10.981 1.00 95.44 100 GLN A O 1
ATOM 801 N N . MET A 1 101 ? -13.353 -15.064 -10.478 1.00 95.81 101 MET A N 1
ATOM 802 C CA . MET A 1 101 ? -14.555 -14.803 -11.261 1.00 95.81 101 MET A CA 1
ATOM 803 C C . MET A 1 101 ? -14.271 -13.660 -12.232 1.00 95.81 101 MET A C 1
ATOM 805 O O . MET A 1 101 ? -13.753 -12.616 -11.839 1.00 95.81 101 MET A O 1
ATOM 809 N N . LYS A 1 102 ? -14.608 -13.851 -13.510 1.00 95.25 102 LYS A N 1
ATOM 810 C CA . LYS A 1 102 ? -14.495 -12.795 -14.521 1.00 95.25 102 LYS A CA 1
ATOM 811 C C . LYS A 1 102 ? -15.777 -11.972 -14.530 1.00 95.25 102 LYS A C 1
ATOM 813 O O . LYS A 1 102 ? -16.854 -12.515 -14.754 1.00 95.25 102 LYS A O 1
ATOM 818 N N . ILE A 1 103 ? -15.649 -10.668 -14.323 1.00 95.31 103 ILE A N 1
ATOM 819 C CA . ILE A 1 103 ? -16.768 -9.730 -14.436 1.00 95.31 103 ILE A CA 1
ATOM 820 C C . ILE A 1 103 ? -16.913 -9.325 -15.914 1.00 95.31 103 ILE A C 1
ATOM 822 O O . ILE A 1 103 ? -15.915 -8.933 -16.528 1.00 95.31 103 ILE A O 1
ATOM 826 N N . PRO A 1 104 ? -18.116 -9.409 -16.520 1.00 97.19 104 PRO A N 1
ATOM 827 C CA . PRO A 1 104 ? -18.339 -8.933 -17.883 1.00 97.19 104 PRO A CA 1
ATOM 828 C C . PRO A 1 104 ? -17.992 -7.447 -18.031 1.00 97.19 104 PRO A C 1
ATOM 830 O O . PRO A 1 104 ? -18.335 -6.640 -17.169 1.00 97.19 104 PRO A O 1
ATOM 833 N N . ARG A 1 105 ? -17.377 -7.061 -19.160 1.00 96.44 105 ARG A N 1
ATOM 834 C CA . ARG A 1 105 ? -16.950 -5.667 -19.403 1.00 96.44 105 ARG A CA 1
ATOM 835 C C . ARG A 1 105 ? -18.091 -4.658 -19.253 1.00 96.44 105 ARG A C 1
ATOM 837 O O . ARG A 1 105 ? -17.863 -3.578 -18.726 1.00 96.44 105 ARG A O 1
ATOM 844 N N . ARG A 1 106 ? -19.305 -5.021 -19.679 1.00 97.19 106 ARG A N 1
ATOM 845 C CA . ARG A 1 106 ? -20.498 -4.181 -19.509 1.00 97.19 106 ARG A CA 1
ATOM 846 C C . ARG A 1 106 ? -20.753 -3.855 -18.035 1.00 97.19 106 ARG A C 1
ATOM 848 O O . ARG A 1 106 ? -20.775 -2.688 -17.687 1.00 97.19 106 ARG A O 1
ATOM 855 N N . LEU A 1 107 ? -20.840 -4.877 -17.180 1.00 96.00 107 LEU A N 1
ATOM 856 C CA . LEU A 1 107 ? -21.064 -4.695 -15.743 1.00 96.00 107 LEU A CA 1
ATOM 857 C C . LEU A 1 107 ? -19.948 -3.865 -15.092 1.00 96.00 107 LEU A C 1
ATOM 859 O O . LEU A 1 107 ? -20.226 -3.016 -14.257 1.00 96.00 107 LEU A O 1
ATOM 863 N N . PHE A 1 108 ? -18.691 -4.074 -15.494 1.00 95.31 108 PHE A N 1
ATOM 864 C CA . PHE A 1 108 ? -17.581 -3.238 -15.029 1.00 95.31 108 PHE A CA 1
ATOM 865 C C . PHE A 1 108 ? -17.786 -1.754 -15.377 1.00 95.31 108 PHE A C 1
ATOM 867 O O . PHE A 1 108 ? -17.591 -0.899 -14.519 1.00 95.31 108 PHE A O 1
ATOM 874 N N . ASN A 1 109 ? -18.187 -1.449 -16.615 1.00 96.81 109 ASN A N 1
ATOM 875 C CA . ASN A 1 109 ? -18.431 -0.072 -17.044 1.00 96.81 109 ASN A CA 1
ATOM 876 C C . AS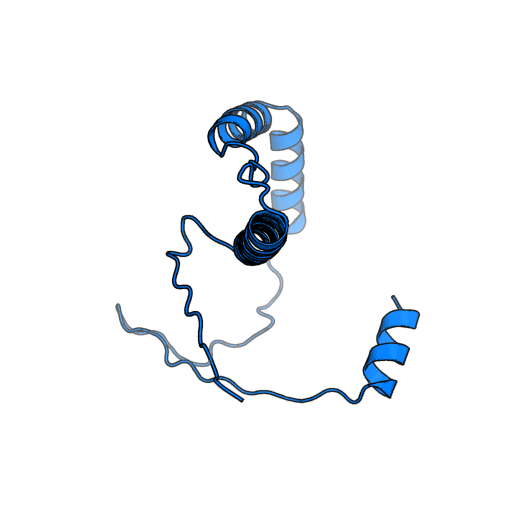N A 1 109 ? -19.614 0.554 -16.289 1.00 96.81 109 ASN A C 1
ATOM 878 O O . ASN A 1 109 ? -19.519 1.706 -15.879 1.00 96.81 109 ASN A O 1
ATOM 882 N N . ASP A 1 110 ? -20.688 -0.211 -16.075 1.00 96.62 110 ASP A N 1
ATOM 883 C CA . ASP A 1 110 ? -21.870 0.248 -15.337 1.00 96.62 110 ASP A CA 1
ATOM 884 C C . ASP A 1 110 ? -21.505 0.590 -13.875 1.00 96.62 110 ASP A C 1
ATOM 886 O O . ASP A 1 110 ? -21.902 1.633 -13.361 1.00 96.62 110 ASP A O 1
ATOM 890 N N . LEU A 1 111 ? -20.677 -0.238 -13.218 1.00 95.62 111 LEU A N 1
ATOM 891 C CA . LEU A 1 111 ? -20.167 0.028 -11.863 1.00 95.62 111 LEU A CA 1
ATOM 892 C C . LEU A 1 111 ? -19.262 1.265 -11.804 1.00 95.62 111 LEU A C 1
ATOM 894 O O . LEU A 1 111 ? -19.321 2.018 -10.837 1.00 95.62 111 LEU A O 1
ATOM 898 N N . ALA A 1 112 ? -18.436 1.481 -12.828 1.00 93.69 112 ALA A N 1
ATOM 899 C CA . ALA A 1 112 ? -17.535 2.629 -12.885 1.00 93.69 112 ALA A CA 1
ATOM 900 C C . ALA A 1 112 ? -18.272 3.970 -13.048 1.00 93.69 112 ALA A C 1
ATOM 902 O O . ALA A 1 112 ? -17.730 4.995 -12.661 1.00 93.69 112 ALA A O 1
ATOM 903 N N . GLN A 1 113 ? -19.482 3.970 -13.617 1.00 94.06 113 GLN A N 1
ATOM 904 C CA . GLN A 1 113 ? -20.329 5.167 -13.727 1.00 94.06 113 GLN A CA 1
ATOM 905 C C . GLN A 1 113 ? -21.149 5.449 -12.463 1.00 94.06 113 GLN A C 1
ATOM 907 O O . GLN A 1 113 ? -21.671 6.549 -12.311 1.00 94.06 113 GLN A O 1
ATOM 912 N N . PHE A 1 114 ? -21.324 4.444 -11.603 1.00 90.44 114 PHE A N 1
ATOM 913 C CA . PHE A 1 114 ? -22.092 4.567 -10.366 1.00 90.44 114 PHE A CA 1
ATOM 914 C C . PHE A 1 114 ? -21.297 5.230 -9.228 1.00 90.44 114 PHE A C 1
ATOM 916 O O . PHE A 1 114 ? -21.906 5.822 -8.338 1.00 90.44 114 PHE A O 1
ATOM 923 N N . ALA A 1 115 ? -19.968 5.090 -9.242 1.00 66.19 115 ALA A N 1
ATOM 924 C CA . ALA A 1 115 ? -19.041 5.657 -8.259 1.00 66.19 115 ALA A CA 1
ATOM 925 C C . ALA A 1 115 ? -18.724 7.133 -8.543 1.00 66.19 115 ALA A C 1
ATOM 927 O O . ALA A 1 115 ? -18.543 7.876 -7.552 1.00 66.19 115 ALA A O 1
#

Secondary structure (DSSP, 8-state):
-----------GGG--HHHHHHHHHHHHHHHHHHTTT---PPPPPPHHHHHHHHHHHHTSHHHHHHHHHHHHHTSSPPPPSS--SS---TTPPPP------PPPHHHHHHHHHH-